Protein AF-A0A2I1GUL9-F1 (afdb_monomer)

Secondary structure (DSSP, 8-state):
--TTGGGTTSS-S--BPPTT-SEEEEEEESS---GGG---PPBP-SS--EEEEEEESS-HHHHS----TTS---HHHHHHHHHHHHHHHHHTT----SS-HHHHHHHHSPPSSS----SS----SS----

Sequence (130 aa):
MNLFEGFRYLEFYDQTVPSIIEFAYQALAIHENNAFFEPCRILPNKSGTIVKETWFPGVHSEIGGGTFSSLKGNERITNATLLWMIENIVEAGGLLMHDNIESYRARFSPADIGPSWPLHGPFSSNHSVL

Structure (mmCIF, N/CA/C/O backbone):
data_AF-A0A2I1GUL9-F1
#
_entry.id   AF-A0A2I1GUL9-F1
#
loop_
_atom_site.group_PDB
_atom_site.id
_atom_site.type_symbol
_atom_site.label_atom_id
_atom_site.label_alt_id
_atom_site.label_comp_id
_atom_site.label_asym_id
_atom_site.label_entity_id
_atom_site.label_seq_id
_atom_site.pdbx_PDB_ins_code
_atom_site.Cartn_x
_atom_site.Cartn_y
_atom_site.Cartn_z
_atom_site.occupancy
_atom_site.B_iso_or_equiv
_atom_site.auth_seq_id
_atom_site.auth_comp_id
_atom_site.auth_asym_id
_atom_site.auth_atom_id
_atom_site.pdbx_PDB_model_num
ATOM 1 N N . MET A 1 1 ? -15.543 -24.598 -23.114 1.00 49.69 1 MET A N 1
ATOM 2 C CA . MET A 1 1 ? -15.157 -24.658 -21.689 1.00 49.69 1 MET A CA 1
ATOM 3 C C . MET A 1 1 ? -14.715 -23.270 -21.280 1.00 49.69 1 MET A C 1
ATOM 5 O O . MET A 1 1 ? -13.935 -22.676 -22.013 1.00 49.69 1 MET A O 1
ATOM 9 N N . ASN A 1 2 ? -15.257 -22.741 -20.186 1.00 53.31 2 ASN A N 1
ATOM 10 C CA . ASN A 1 2 ? -14.792 -21.489 -19.598 1.00 53.31 2 ASN A CA 1
ATOM 11 C C . ASN A 1 2 ? -13.434 -21.761 -18.924 1.00 53.31 2 ASN A C 1
ATOM 13 O O . ASN A 1 2 ? -13.356 -22.642 -18.073 1.00 53.31 2 ASN A O 1
ATOM 17 N N . LEU A 1 3 ? -12.383 -21.035 -19.320 1.00 59.66 3 LEU A N 1
ATOM 18 C CA . LEU A 1 3 ? -11.035 -21.152 -18.747 1.00 59.66 3 LEU A CA 1
ATOM 19 C C . LEU A 1 3 ? -11.030 -20.924 -17.221 1.00 59.66 3 LEU A C 1
ATOM 21 O O . LEU A 1 3 ? -10.202 -21.494 -16.520 1.00 59.66 3 LEU A O 1
ATOM 25 N N . PHE A 1 4 ? -11.988 -20.150 -16.706 1.00 59.16 4 PHE A N 1
ATOM 26 C CA . PHE A 1 4 ? -12.071 -19.729 -15.308 1.00 59.16 4 PHE A CA 1
ATOM 27 C C . PHE A 1 4 ? -12.820 -20.707 -14.386 1.00 59.16 4 PHE A C 1
ATOM 29 O O . PHE A 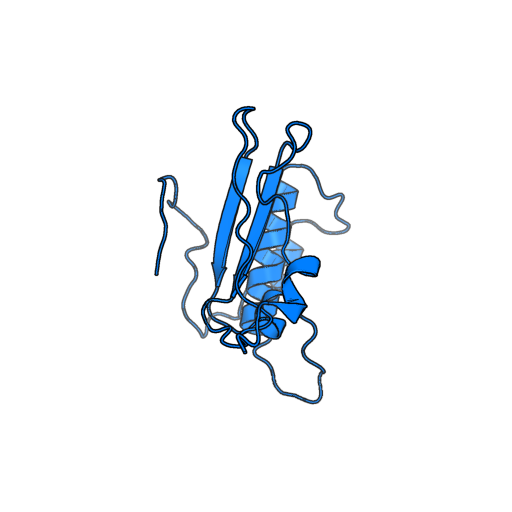1 4 ? -12.620 -20.666 -13.177 1.00 59.16 4 PHE A O 1
ATOM 36 N N . GLU A 1 5 ? -13.603 -21.658 -14.920 1.00 65.25 5 GLU A N 1
ATOM 37 C CA . GLU A 1 5 ? -14.287 -22.691 -14.107 1.00 65.25 5 GLU A CA 1
ATOM 38 C C . GLU A 1 5 ? -13.293 -23.532 -13.285 1.00 65.25 5 GLU A C 1
ATOM 40 O O . GLU A 1 5 ? -13.571 -23.905 -12.147 1.00 65.25 5 GLU A O 1
ATOM 45 N N . GLY A 1 6 ? -12.107 -23.795 -13.845 1.00 66.00 6 GLY A N 1
ATOM 46 C CA . GLY A 1 6 ? -11.045 -24.549 -13.178 1.00 66.00 6 GLY A CA 1
ATOM 47 C C . GLY A 1 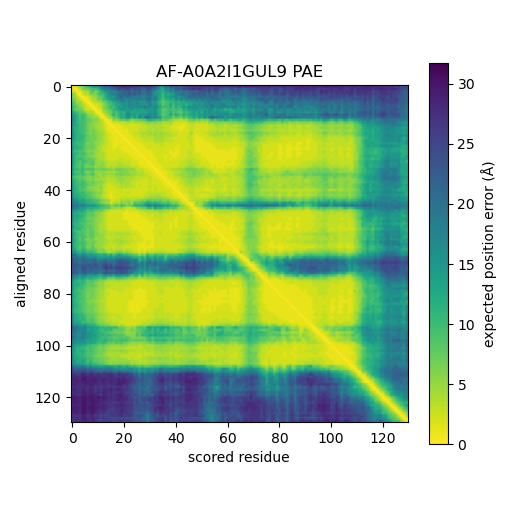6 ? -10.320 -23.775 -12.076 1.00 66.00 6 GLY A C 1
ATOM 48 O O . GLY A 1 6 ? -9.666 -24.403 -11.255 1.00 66.00 6 GLY A O 1
ATOM 49 N N . PHE A 1 7 ? -10.452 -22.447 -12.024 1.00 68.44 7 PHE A N 1
ATOM 50 C CA . PHE A 1 7 ? -9.756 -21.582 -11.064 1.00 68.44 7 PHE A CA 1
ATOM 51 C C . PHE A 1 7 ? -10.660 -21.059 -9.949 1.00 68.44 7 PHE A C 1
ATOM 53 O O . PHE A 1 7 ? -10.207 -20.296 -9.104 1.00 68.44 7 PHE A O 1
ATOM 60 N N . ARG A 1 8 ? -11.908 -21.526 -9.870 1.00 65.12 8 ARG A N 1
ATOM 61 C CA . ARG A 1 8 ? -12.872 -21.118 -8.835 1.00 65.12 8 ARG A CA 1
ATOM 62 C C . ARG A 1 8 ? -12.396 -21.380 -7.396 1.00 65.12 8 ARG A C 1
ATOM 64 O O . ARG A 1 8 ? -12.925 -20.812 -6.453 1.00 65.12 8 ARG A O 1
ATOM 71 N N . TYR A 1 9 ? -11.406 -22.259 -7.208 1.00 63.78 9 TYR A N 1
ATOM 72 C CA . TYR A 1 9 ? -10.771 -22.512 -5.908 1.00 63.78 9 TYR A CA 1
ATOM 73 C C . TYR A 1 9 ? -9.707 -21.467 -5.524 1.00 63.78 9 TYR A C 1
ATOM 75 O O . TYR A 1 9 ? -9.286 -21.435 -4.371 1.00 63.78 9 TYR A O 1
ATOM 83 N N . LEU A 1 10 ? -9.251 -20.652 -6.481 1.00 65.81 10 LEU A N 1
ATOM 84 C CA . LEU A 1 10 ? -8.343 -19.522 -6.264 1.00 65.81 10 LEU A CA 1
ATOM 85 C C . LEU A 1 10 ? -9.097 -18.220 -5.968 1.00 65.81 10 LEU A C 1
ATOM 87 O O . LEU A 1 10 ? -8.461 -17.226 -5.626 1.00 65.81 10 LEU A O 1
ATOM 91 N N . GLU A 1 11 ? -10.426 -18.203 -6.105 1.00 65.06 11 GLU A N 1
ATOM 92 C CA . GLU A 1 11 ? -11.226 -17.023 -5.786 1.00 65.06 11 GLU A CA 1
ATOM 93 C C . GLU A 1 11 ? -11.123 -16.696 -4.293 1.00 65.06 11 GLU A C 1
ATOM 95 O O . GLU A 1 11 ? -11.307 -17.547 -3.416 1.00 65.06 11 GLU A O 1
ATOM 100 N N . PHE A 1 12 ? -10.813 -15.434 -4.008 1.00 66.56 12 PHE A N 1
ATOM 101 C CA . PHE A 1 12 ? -10.737 -14.919 -2.651 1.00 66.56 12 PHE A CA 1
ATOM 102 C C . PHE A 1 12 ? -12.164 -14.786 -2.100 1.00 66.56 12 PHE A C 1
ATOM 104 O O . PHE A 1 12 ? -12.958 -13.996 -2.606 1.00 66.56 12 PHE A O 1
ATOM 111 N N . TYR A 1 13 ? -12.509 -15.588 -1.091 1.00 67.69 13 TYR A N 1
ATOM 112 C CA . TYR A 1 13 ? -13.898 -15.734 -0.633 1.00 67.69 13 TYR A CA 1
ATOM 113 C C . TYR A 1 13 ? -14.443 -14.535 0.156 1.00 67.69 13 TYR A C 1
ATOM 115 O O . TYR A 1 13 ? -15.661 -14.394 0.261 1.00 67.69 13 TYR A O 1
ATOM 123 N N . ASP A 1 14 ? -13.578 -13.689 0.721 1.00 82.44 14 ASP A N 1
ATOM 124 C CA . ASP A 1 14 ? -14.004 -12.535 1.514 1.00 82.44 14 ASP A CA 1
ATOM 125 C C . ASP A 1 14 ? -13.063 -11.341 1.328 1.00 82.44 14 ASP A C 1
ATOM 127 O O . ASP A 1 14 ? -11.866 -11.417 1.601 1.00 82.44 14 ASP A O 1
ATOM 131 N N . GLN A 1 15 ? -13.628 -10.233 0.856 1.00 88.12 15 GLN A N 1
ATOM 132 C CA . GLN A 1 15 ? -12.947 -8.946 0.689 1.00 88.12 15 GLN A CA 1
ATOM 133 C C . GLN A 1 15 ? -13.215 -7.992 1.856 1.00 88.12 15 GLN A C 1
ATOM 135 O O . GLN A 1 15 ? -12.615 -6.919 1.934 1.00 88.12 15 GLN A O 1
ATOM 140 N N . THR A 1 16 ? -14.129 -8.352 2.756 1.00 91.62 16 THR A N 1
ATOM 141 C CA . THR A 1 16 ? -14.508 -7.520 3.892 1.00 91.62 16 THR A CA 1
ATOM 142 C C . THR A 1 16 ? -13.442 -7.619 4.968 1.00 91.62 16 THR A C 1
ATOM 144 O O . THR A 1 16 ? -13.088 -8.704 5.424 1.00 91.62 16 THR A O 1
ATOM 147 N N . VAL A 1 17 ? -12.940 -6.476 5.425 1.00 91.44 17 VAL A N 1
ATOM 148 C CA . VAL A 1 17 ? -11.969 -6.460 6.520 1.00 91.44 17 VAL A CA 1
ATOM 149 C C . VAL A 1 17 ? -12.605 -7.026 7.798 1.00 91.44 17 VAL A C 1
ATOM 151 O O . VAL A 1 17 ? -13.685 -6.571 8.183 1.00 91.44 17 VAL A O 1
ATOM 154 N N . PRO A 1 18 ? -11.952 -7.949 8.527 1.00 91.00 18 PRO A N 1
ATOM 155 C CA . PRO A 1 18 ? -12.445 -8.417 9.821 1.00 91.00 18 PRO A CA 1
ATOM 156 C C . PRO A 1 18 ? -12.620 -7.275 10.832 1.00 91.00 18 PRO A C 1
ATOM 158 O O . PRO A 1 18 ? -11.800 -6.363 10.895 1.00 91.00 18 PRO A O 1
ATOM 161 N N . SER A 1 19 ? -13.643 -7.348 11.687 1.00 91.38 19 SER A N 1
ATOM 162 C CA . SER A 1 19 ? -13.979 -6.281 12.651 1.00 91.38 19 SER A CA 1
ATOM 163 C C . SER A 1 19 ? -12.913 -5.996 13.714 1.00 91.38 19 SER A C 1
ATOM 165 O O . SER A 1 19 ? -13.005 -4.992 14.407 1.00 91.38 19 SER A O 1
ATOM 167 N N . ILE A 1 20 ? -11.928 -6.885 13.873 1.00 93.06 20 ILE A N 1
ATOM 168 C CA . ILE A 1 20 ? -10.796 -6.709 14.796 1.00 93.06 20 ILE A CA 1
ATOM 169 C C . ILE A 1 20 ? -9.711 -5.776 14.236 1.00 93.06 20 ILE A C 1
ATOM 171 O O . ILE A 1 20 ? -8.856 -5.309 14.982 1.00 93.06 20 ILE A O 1
ATOM 175 N N . ILE A 1 21 ? -9.715 -5.518 12.928 1.00 92.19 21 ILE A N 1
ATOM 176 C CA . ILE A 1 21 ? -8.712 -4.676 12.283 1.00 92.19 21 ILE A CA 1
ATOM 177 C C . ILE A 1 21 ? -9.142 -3.214 12.385 1.00 92.19 21 ILE A C 1
ATOM 179 O O . ILE A 1 21 ? -10.214 -2.838 11.917 1.00 92.19 21 ILE A O 1
ATOM 183 N N . GLU A 1 22 ? -8.283 -2.381 12.961 1.00 93.38 22 GLU A N 1
ATOM 184 C CA . GLU A 1 22 ? -8.535 -0.944 13.106 1.00 93.38 22 GLU A CA 1
ATOM 185 C C . GLU A 1 22 ? -8.190 -0.165 11.828 1.00 93.38 22 GLU A C 1
ATOM 187 O O . GLU A 1 22 ? -8.972 0.672 11.379 1.00 93.38 22 GLU A O 1
ATOM 192 N N . PHE A 1 23 ? -7.068 -0.507 11.186 1.00 94.62 23 PHE A N 1
ATOM 193 C CA . PHE A 1 23 ? -6.562 0.151 9.980 1.00 94.62 23 PHE A CA 1
ATOM 194 C C . PHE A 1 23 ? -6.259 -0.874 8.885 1.00 94.62 23 PHE A C 1
ATOM 196 O O . PHE A 1 23 ? -5.555 -1.855 9.127 1.00 94.62 23 PHE A O 1
ATOM 203 N N . ALA A 1 24 ? -6.750 -0.635 7.670 1.00 94.62 24 ALA A N 1
ATOM 204 C CA . ALA A 1 24 ? -6.437 -1.436 6.491 1.00 94.62 24 ALA A CA 1
ATOM 205 C C . ALA A 1 24 ? -6.024 -0.522 5.332 1.00 94.62 24 ALA A C 1
ATOM 207 O O . ALA A 1 24 ? -6.807 0.303 4.860 1.00 94.62 24 ALA A O 1
ATOM 208 N N . TYR A 1 25 ? -4.785 -0.669 4.871 1.00 95.88 25 TYR A N 1
ATOM 209 C CA . TYR A 1 25 ? -4.202 0.181 3.837 1.00 95.88 25 TYR A CA 1
ATOM 210 C C . TYR A 1 25 ? -3.795 -0.650 2.623 1.00 95.88 25 TYR A C 1
ATOM 212 O O . TYR A 1 25 ? -3.133 -1.676 2.768 1.00 95.88 25 TYR A O 1
ATOM 220 N N . GLN A 1 26 ? -4.189 -0.210 1.428 1.00 96.00 26 GLN A N 1
ATOM 221 C CA . GLN A 1 26 ? -3.943 -0.920 0.176 1.00 96.00 26 GLN A CA 1
ATOM 222 C C . GLN A 1 26 ? -3.401 0.023 -0.900 1.00 96.00 26 GLN A C 1
ATOM 224 O O . GLN A 1 26 ? -4.019 1.039 -1.215 1.00 96.00 26 GLN A O 1
ATOM 229 N N . ALA A 1 27 ? -2.268 -0.349 -1.494 1.00 96.25 27 ALA A N 1
ATOM 230 C CA . ALA A 1 27 ? -1.741 0.267 -2.707 1.00 96.25 27 ALA A CA 1
ATOM 231 C C . ALA A 1 27 ? -2.051 -0.644 -3.906 1.00 96.25 27 ALA A C 1
ATOM 233 O O . ALA A 1 27 ? -1.718 -1.829 -3.880 1.00 96.25 27 ALA A O 1
ATOM 234 N N . LEU A 1 28 ? -2.699 -0.105 -4.939 1.00 95.19 28 LEU A N 1
ATOM 235 C CA . LEU A 1 28 ? -3.124 -0.840 -6.134 1.00 95.19 28 LEU A CA 1
ATOM 236 C C . LEU A 1 28 ? -2.412 -0.339 -7.390 1.00 95.19 28 LEU A C 1
ATOM 238 O O . LEU A 1 28 ? -2.096 0.842 -7.507 1.00 95.19 28 LEU A O 1
ATOM 242 N N . ALA A 1 29 ? -2.177 -1.249 -8.333 1.00 94.56 29 ALA A N 1
ATOM 243 C CA . ALA A 1 29 ? -1.545 -0.975 -9.620 1.00 94.56 29 ALA A CA 1
ATOM 244 C C . ALA A 1 29 ? -2.610 -0.727 -10.693 1.00 94.56 29 ALA A C 1
ATOM 246 O O . ALA A 1 29 ? -3.386 -1.627 -11.002 1.00 94.56 29 ALA A O 1
ATOM 247 N N . ILE A 1 30 ? -2.645 0.471 -11.279 1.00 94.44 30 ILE A N 1
ATOM 248 C CA . ILE A 1 30 ? -3.635 0.801 -12.321 1.00 94.44 30 ILE A CA 1
ATOM 249 C C . ILE A 1 30 ? -3.284 0.226 -13.704 1.00 94.44 30 ILE A C 1
ATOM 251 O O . ILE A 1 30 ? -4.175 0.006 -14.517 1.00 94.44 30 ILE A O 1
ATOM 255 N N . HIS A 1 31 ? -2.000 -0.024 -13.993 1.00 93.12 31 HIS A N 1
ATOM 256 C CA . HIS A 1 31 ? -1.556 -0.532 -15.299 1.00 93.12 31 HIS A CA 1
ATOM 257 C C . HIS A 1 31 ? -1.340 -2.052 -15.311 1.00 93.12 31 HIS A C 1
ATOM 259 O O . HIS A 1 31 ? -0.854 -2.585 -16.309 1.00 93.12 31 HIS A O 1
ATOM 265 N N . GLU A 1 32 ? -1.673 -2.753 -14.223 1.00 91.69 32 GLU A N 1
ATOM 266 C CA . GLU A 1 32 ? -1.624 -4.213 -14.205 1.00 91.69 32 GLU A CA 1
ATOM 267 C C . GLU A 1 32 ? -2.713 -4.780 -15.122 1.00 91.69 32 GLU A C 1
ATOM 269 O O . GLU A 1 32 ? -3.893 -4.471 -14.973 1.00 91.69 32 GLU A O 1
ATOM 274 N N . ASN A 1 33 ? -2.305 -5.588 -16.099 1.00 91.19 33 ASN A N 1
ATOM 275 C CA . ASN A 1 33 ? -3.185 -6.111 -17.145 1.00 91.19 33 ASN A CA 1
ATOM 276 C C . ASN A 1 33 ? -3.150 -7.640 -17.257 1.00 91.19 33 ASN A C 1
ATOM 278 O O . ASN A 1 33 ? -3.779 -8.214 -18.149 1.00 91.19 33 ASN A O 1
ATOM 282 N N . ASN A 1 34 ? -2.416 -8.312 -16.372 1.00 87.69 34 ASN A N 1
ATOM 283 C CA . ASN A 1 34 ? -2.415 -9.755 -16.299 1.00 87.69 34 ASN A CA 1
ATOM 284 C C . ASN A 1 34 ? -3.726 -10.233 -15.665 1.00 87.69 34 ASN A C 1
ATOM 286 O O . ASN A 1 34 ? -4.025 -9.916 -14.517 1.00 87.69 34 ASN A O 1
ATOM 290 N N . ALA A 1 35 ? -4.481 -11.051 -16.400 1.00 84.69 35 ALA A N 1
ATOM 291 C CA . ALA A 1 35 ? -5.765 -11.594 -15.953 1.00 84.69 35 ALA A CA 1
ATOM 292 C C . ALA A 1 35 ? -5.673 -12.436 -14.663 1.00 84.69 35 ALA A C 1
ATOM 294 O O . ALA A 1 35 ? -6.681 -12.658 -14.003 1.00 84.69 35 ALA A O 1
ATOM 295 N N . PHE A 1 36 ? -4.480 -12.908 -14.285 1.00 83.75 36 PHE A N 1
ATOM 296 C CA . PHE A 1 36 ? -4.264 -13.599 -13.010 1.00 83.75 36 PHE A CA 1
ATOM 297 C C . PHE A 1 36 ? -4.014 -12.650 -11.825 1.00 83.75 36 PHE A C 1
ATOM 299 O O . PHE A 1 36 ? -3.965 -13.111 -10.688 1.00 83.75 36 PHE A O 1
ATOM 306 N N . PHE A 1 37 ? -3.851 -11.349 -12.074 1.00 85.69 37 PHE A N 1
ATOM 307 C CA . PHE A 1 37 ? -3.563 -10.321 -11.070 1.00 85.69 37 PHE A CA 1
ATOM 308 C C . PHE A 1 37 ? -4.626 -9.216 -11.049 1.00 85.69 37 PHE A C 1
ATOM 310 O O . PHE A 1 37 ? -4.314 -8.053 -10.793 1.00 85.69 37 PHE A O 1
ATOM 317 N N . GLU A 1 38 ? -5.890 -9.575 -11.291 1.00 86.31 38 GLU A N 1
ATOM 318 C CA . GLU A 1 38 ? -7.001 -8.644 -11.095 1.00 86.31 38 GLU A CA 1
ATOM 319 C C . GLU A 1 38 ? -6.997 -8.081 -9.657 1.00 86.31 38 GLU A C 1
ATOM 321 O O . GLU A 1 38 ? -6.766 -8.818 -8.689 1.00 86.31 38 GLU A O 1
ATOM 326 N N . PRO A 1 39 ? -7.228 -6.767 -9.483 1.00 87.69 39 PRO A N 1
ATOM 327 C CA . PRO A 1 39 ? -7.123 -6.124 -8.183 1.00 87.69 39 PRO A CA 1
ATOM 328 C C . PRO A 1 39 ? -8.227 -6.605 -7.236 1.00 87.69 39 PRO A C 1
ATOM 330 O O . PRO A 1 39 ? -9.413 -6.336 -7.428 1.00 87.69 39 PRO A O 1
ATOM 333 N N . CYS A 1 40 ? -7.823 -7.267 -6.154 1.00 88.06 40 CYS A N 1
ATOM 334 C CA . CYS A 1 40 ? -8.718 -7.661 -5.072 1.00 88.06 40 CYS A CA 1
ATOM 335 C C . CYS A 1 40 ? -8.859 -6.511 -4.067 1.00 88.06 40 CYS A C 1
ATOM 337 O O . CYS A 1 40 ? -8.039 -6.364 -3.160 1.00 88.06 40 CYS A O 1
ATOM 339 N N . ARG A 1 41 ? -9.883 -5.676 -4.245 1.00 90.69 41 ARG A N 1
ATOM 340 C CA . ARG A 1 41 ? -10.128 -4.501 -3.396 1.00 90.69 41 ARG A CA 1
ATOM 341 C C . ARG A 1 41 ? -10.529 -4.895 -1.978 1.00 90.69 41 ARG A C 1
ATOM 343 O O . ARG A 1 41 ? -11.299 -5.834 -1.787 1.00 90.69 41 ARG A O 1
ATOM 350 N N . ILE A 1 42 ? -10.033 -4.148 -0.996 1.00 90.62 42 ILE A N 1
ATOM 351 C CA . ILE A 1 42 ? -10.397 -4.316 0.411 1.00 90.62 42 ILE A CA 1
ATOM 352 C C . ILE A 1 42 ? -11.665 -3.507 0.716 1.00 90.62 42 ILE A C 1
ATOM 354 O O . ILE A 1 42 ? -11.714 -2.296 0.503 1.00 90.62 42 ILE A O 1
ATOM 358 N N . LEU A 1 43 ? -12.692 -4.165 1.254 1.00 90.06 43 LEU A N 1
ATOM 359 C CA . LEU A 1 43 ? -13.974 -3.546 1.587 1.00 90.06 43 LEU A CA 1
ATOM 360 C C . LEU A 1 43 ? -14.081 -3.266 3.094 1.00 90.06 43 LEU A C 1
ATOM 362 O O . LEU A 1 43 ? -13.781 -4.144 3.908 1.00 90.06 43 LEU A O 1
ATOM 366 N N . PRO A 1 44 ? -14.538 -2.069 3.504 1.00 87.56 44 PRO A N 1
ATOM 367 C CA . PRO A 1 44 ? -14.722 -1.761 4.914 1.00 87.56 44 PRO A CA 1
ATOM 368 C C . PRO A 1 44 ? -15.833 -2.620 5.522 1.00 87.56 44 PRO A C 1
ATOM 370 O O . PRO A 1 44 ? -16.866 -2.878 4.902 1.00 87.56 44 PRO A O 1
ATOM 373 N N . ASN A 1 45 ? -15.650 -3.011 6.780 1.00 87.00 45 ASN A N 1
ATOM 374 C CA . ASN A 1 45 ? -16.745 -3.535 7.589 1.00 87.00 45 ASN A CA 1
ATOM 375 C C . ASN A 1 45 ? -17.613 -2.400 8.157 1.00 87.00 45 ASN A C 1
ATOM 377 O O . ASN A 1 45 ? -17.340 -1.211 7.998 1.00 87.00 45 ASN A O 1
ATOM 381 N N . LYS A 1 46 ? -18.673 -2.780 8.873 1.00 81.81 46 LYS A N 1
ATOM 382 C CA . LYS A 1 46 ? -19.577 -1.835 9.547 1.00 81.81 46 LYS A CA 1
ATOM 383 C C . LYS A 1 46 ? -19.052 -1.330 10.900 1.00 81.81 46 LYS A C 1
ATOM 385 O O . LYS A 1 46 ? -19.733 -0.537 11.538 1.00 81.81 46 LYS A O 1
ATOM 390 N N . SER A 1 47 ? -17.895 -1.803 11.362 1.00 80.69 47 SER A N 1
ATOM 391 C CA . SER A 1 47 ? -17.391 -1.612 12.731 1.00 80.69 47 SER A CA 1
ATOM 392 C C . SER A 1 47 ? -16.338 -0.508 12.876 1.00 80.69 47 SER A C 1
ATOM 394 O O . SER A 1 47 ? -15.634 -0.475 13.877 1.00 80.69 47 SER A O 1
ATOM 396 N N . GLY A 1 48 ? -16.253 0.428 11.927 1.00 83.00 48 GLY A N 1
ATOM 397 C CA . GLY A 1 48 ? -15.408 1.619 12.077 1.00 83.00 48 GLY A CA 1
ATOM 398 C C . GLY A 1 48 ? -13.937 1.423 11.706 1.00 83.00 48 GLY A C 1
ATOM 399 O O . GLY A 1 48 ? -13.130 2.293 12.013 1.00 83.00 48 GLY A O 1
ATOM 400 N N . THR A 1 49 ? -13.588 0.328 11.023 1.00 92.38 49 THR A N 1
ATOM 401 C CA . THR A 1 49 ? -12.264 0.164 10.408 1.00 92.38 49 THR A CA 1
ATOM 402 C C . THR A 1 49 ? -11.975 1.306 9.438 1.00 92.38 49 THR A C 1
ATOM 404 O O . THR A 1 49 ? -12.781 1.607 8.553 1.00 92.38 49 THR A O 1
ATOM 407 N N . ILE A 1 50 ? -10.791 1.899 9.556 1.00 92.50 50 ILE A N 1
ATOM 408 C CA . ILE A 1 50 ? -10.289 2.900 8.620 1.00 92.50 50 ILE A CA 1
ATOM 409 C C . ILE A 1 50 ? -9.648 2.168 7.444 1.00 92.50 50 ILE A C 1
ATOM 411 O O . ILE A 1 50 ? -8.577 1.574 7.571 1.00 92.50 50 ILE A O 1
ATOM 415 N N . VAL A 1 51 ? -10.307 2.216 6.287 1.00 93.38 51 VAL A N 1
ATOM 416 C CA . VAL A 1 51 ? -9.778 1.674 5.032 1.00 93.38 51 VAL A CA 1
ATOM 417 C C . VAL A 1 51 ? -9.243 2.819 4.176 1.00 93.38 51 VAL A C 1
ATOM 419 O O . VAL A 1 51 ? -9.990 3.745 3.861 1.00 93.38 51 VAL A O 1
ATOM 422 N N . LYS A 1 52 ? -7.967 2.757 3.776 1.00 94.25 52 LYS A N 1
ATOM 423 C CA . LYS A 1 52 ? -7.399 3.647 2.748 1.00 94.25 52 LYS A CA 1
ATOM 424 C C . LYS A 1 52 ? -6.890 2.808 1.580 1.00 94.25 52 LYS A C 1
ATOM 426 O O . LYS A 1 52 ? -5.935 2.049 1.719 1.00 94.25 52 LYS A O 1
ATOM 431 N N . GLU A 1 53 ? -7.513 2.973 0.423 1.00 94.81 53 GLU A N 1
ATOM 432 C CA . GLU A 1 53 ? -7.084 2.372 -0.840 1.00 94.81 53 GLU A CA 1
ATOM 433 C C . GLU A 1 53 ? -6.574 3.486 -1.758 1.00 94.81 53 GLU A C 1
ATOM 435 O O . GLU A 1 53 ? -7.260 4.490 -1.947 1.00 94.81 53 GLU A O 1
ATOM 440 N N . THR A 1 54 ? -5.372 3.327 -2.313 1.00 95.62 54 THR A N 1
ATOM 441 C CA . THR A 1 54 ? -4.787 4.275 -3.271 1.00 95.62 54 THR A CA 1
ATOM 442 C C . THR A 1 54 ? -4.317 3.540 -4.516 1.00 95.62 54 THR A C 1
ATOM 444 O O . THR A 1 54 ? -3.596 2.547 -4.428 1.00 95.62 54 THR A O 1
ATOM 447 N N . TRP A 1 55 ? -4.705 4.054 -5.680 1.00 95.00 55 TRP A N 1
ATOM 448 C CA . TRP A 1 55 ? -4.272 3.555 -6.980 1.00 95.00 55 TRP A CA 1
ATOM 449 C C . TRP A 1 55 ? -3.056 4.342 -7.453 1.00 95.00 55 TRP A C 1
ATOM 451 O O . TRP A 1 55 ? -3.084 5.570 -7.523 1.00 95.00 55 TRP A O 1
ATOM 461 N N . PHE A 1 56 ? -1.991 3.625 -7.781 1.00 93.50 56 PHE A N 1
ATOM 462 C CA . PHE A 1 56 ? -0.738 4.182 -8.255 1.00 93.50 56 PHE A CA 1
ATOM 463 C C . PHE A 1 56 ? -0.523 3.831 -9.732 1.00 93.50 56 PHE A C 1
ATOM 465 O O . PHE A 1 56 ? -0.861 2.721 -10.165 1.00 93.50 56 PHE A O 1
ATOM 472 N N . PRO A 1 57 ? 0.076 4.743 -10.519 1.00 90.88 57 PRO A N 1
ATOM 473 C CA . PRO A 1 57 ? 0.558 4.418 -11.849 1.00 90.88 57 PRO A CA 1
ATOM 474 C C . PRO A 1 57 ? 1.662 3.371 -11.725 1.00 90.88 57 PRO A C 1
ATOM 476 O O . PRO A 1 57 ? 2.615 3.582 -10.986 1.00 90.88 57 PRO A O 1
ATOM 479 N N . GLY A 1 58 ? 1.536 2.266 -12.454 1.00 88.81 58 GLY A N 1
ATOM 480 C CA . GLY A 1 58 ? 2.545 1.211 -12.526 1.00 88.81 58 GLY A CA 1
ATOM 481 C C . GLY A 1 58 ? 1.921 -0.172 -12.659 1.00 88.81 58 GLY A C 1
ATOM 482 O O . GLY A 1 58 ? 0.696 -0.313 -12.602 1.00 88.81 58 GLY A O 1
ATOM 483 N N . VAL A 1 59 ? 2.773 -1.173 -12.855 1.00 90.12 59 VAL A N 1
ATOM 484 C CA . VAL A 1 59 ? 2.407 -2.603 -12.837 1.00 90.12 59 VAL A CA 1
ATOM 485 C C . VAL A 1 59 ? 2.667 -3.224 -11.458 1.00 90.12 59 VAL A C 1
ATOM 487 O O . VAL A 1 59 ? 3.288 -2.594 -10.599 1.00 90.12 59 VAL A O 1
ATOM 490 N N . HIS A 1 60 ? 2.225 -4.465 -11.224 1.00 90.88 60 HIS A N 1
ATOM 491 C CA . HIS A 1 60 ? 2.280 -5.121 -9.909 1.00 90.88 60 HIS A CA 1
ATOM 492 C C . HIS A 1 60 ? 3.651 -5.024 -9.213 1.00 90.88 60 HIS A C 1
ATOM 494 O O . HIS A 1 60 ? 3.730 -4.628 -8.049 1.00 90.88 60 HIS A O 1
ATOM 500 N N . SER A 1 61 ? 4.744 -5.309 -9.931 1.00 89.06 61 SER A N 1
ATOM 501 C CA . SER A 1 61 ? 6.111 -5.282 -9.383 1.00 89.06 61 SER A CA 1
ATOM 502 C C . SER A 1 61 ? 6.665 -3.877 -9.126 1.00 89.06 61 SER A C 1
ATOM 504 O O . SER A 1 61 ? 7.643 -3.726 -8.395 1.00 89.06 61 SER A O 1
ATOM 506 N N . GLU A 1 62 ? 6.084 -2.842 -9.734 1.00 89.38 62 GLU A N 1
ATOM 507 C CA . GLU A 1 62 ? 6.458 -1.452 -9.457 1.00 89.38 62 GLU A CA 1
ATOM 508 C C . GLU A 1 62 ? 5.766 -0.955 -8.187 1.00 89.38 62 GLU A C 1
ATOM 510 O O . GLU A 1 62 ? 6.380 -0.210 -7.427 1.00 89.38 62 GLU A O 1
ATOM 515 N N . ILE A 1 63 ? 4.534 -1.408 -7.917 1.00 92.38 63 ILE A N 1
ATOM 516 C CA . ILE A 1 63 ? 3.772 -1.009 -6.725 1.00 92.38 63 ILE A CA 1
ATOM 517 C C . ILE A 1 63 ? 4.205 -1.799 -5.490 1.00 92.38 63 ILE A C 1
ATOM 519 O O . ILE A 1 63 ? 4.499 -1.200 -4.456 1.00 92.38 63 ILE A O 1
ATOM 523 N N . GLY A 1 64 ? 4.248 -3.131 -5.595 1.00 89.38 64 GLY A N 1
ATOM 524 C CA . GLY A 1 64 ? 4.617 -4.028 -4.495 1.00 89.38 64 GLY A CA 1
ATOM 525 C C . GLY A 1 64 ? 6.127 -4.181 -4.292 1.00 89.38 64 GLY A C 1
ATOM 526 O O . GLY A 1 64 ? 6.562 -4.747 -3.290 1.00 89.38 64 GLY A O 1
ATOM 527 N N . GLY A 1 65 ? 6.929 -3.681 -5.234 1.00 84.56 65 GLY A N 1
ATOM 528 C CA . GLY A 1 65 ? 8.360 -3.954 -5.304 1.00 84.56 65 GLY A CA 1
ATOM 529 C C . GLY A 1 65 ? 8.669 -5.339 -5.884 1.00 84.56 65 GLY A C 1
ATOM 530 O O . GLY A 1 65 ? 7.794 -6.063 -6.358 1.00 84.56 65 GLY A O 1
ATOM 531 N N . GLY A 1 66 ? 9.952 -5.710 -5.878 1.00 76.94 66 GLY A N 1
ATOM 532 C CA . GLY A 1 66 ? 10.407 -7.005 -6.405 1.00 76.94 66 GLY A CA 1
ATOM 533 C C . GLY A 1 66 ? 10.839 -6.990 -7.872 1.00 76.94 66 GLY A C 1
ATOM 534 O O . GLY A 1 66 ? 11.071 -8.048 -8.455 1.00 76.94 66 GLY A O 1
ATOM 535 N N . THR A 1 67 ? 11.009 -5.809 -8.474 1.00 65.00 67 THR A N 1
ATOM 536 C CA . THR A 1 67 ? 11.723 -5.717 -9.751 1.00 65.00 67 THR A CA 1
ATOM 537 C C . THR A 1 67 ? 13.179 -6.153 -9.539 1.00 65.00 67 THR A C 1
ATOM 539 O O . THR A 1 67 ? 13.905 -5.559 -8.743 1.00 65.00 67 THR A O 1
ATOM 542 N N . PHE A 1 68 ? 13.619 -7.202 -10.239 1.00 56.34 68 PHE A N 1
ATOM 543 C CA . PHE A 1 68 ? 15.022 -7.621 -10.232 1.00 56.34 68 PHE A CA 1
ATOM 544 C C . PHE A 1 68 ? 15.896 -6.515 -10.824 1.00 56.34 68 PHE A C 1
ATOM 546 O O . PHE A 1 68 ? 15.586 -6.006 -11.894 1.00 56.34 68 PHE A O 1
ATOM 553 N N . SER A 1 69 ? 17.030 -6.204 -10.190 1.00 52.25 69 SER A N 1
ATOM 554 C CA . SER A 1 69 ? 17.966 -5.141 -10.603 1.00 52.25 69 SER A CA 1
ATOM 555 C C . SER A 1 69 ? 18.471 -5.252 -12.056 1.00 52.25 69 SER A C 1
ATOM 557 O O . SER A 1 69 ? 19.047 -4.308 -12.589 1.00 52.25 69 SER A O 1
ATOM 559 N N . SER A 1 70 ? 18.276 -6.405 -12.705 1.00 52.16 70 SER A N 1
ATOM 560 C CA . SER A 1 70 ? 18.583 -6.663 -14.116 1.00 52.16 70 SER A CA 1
ATOM 561 C C . SER A 1 70 ? 17.511 -6.167 -15.099 1.00 52.16 70 SER A C 1
ATOM 563 O O . SER A 1 70 ? 17.817 -5.955 -16.272 1.00 52.16 70 SER A O 1
ATOM 565 N N . LEU A 1 71 ? 16.276 -5.952 -14.645 1.00 56.09 71 LEU A N 1
ATOM 566 C CA . LEU A 1 71 ? 15.196 -5.330 -15.403 1.00 56.09 71 LEU A CA 1
ATOM 567 C C . LEU A 1 71 ? 15.033 -3.915 -14.845 1.00 56.09 71 LEU A C 1
ATOM 569 O O . LEU A 1 71 ? 14.688 -3.745 -13.684 1.00 56.09 71 LEU A O 1
ATOM 573 N N . LYS A 1 72 ? 15.333 -2.885 -15.640 1.00 54.06 72 LYS A N 1
ATOM 574 C CA . LYS A 1 72 ? 15.171 -1.481 -15.230 1.00 54.06 72 LYS A CA 1
ATOM 575 C C . LYS A 1 72 ? 13.686 -1.164 -14.987 1.00 54.06 72 LYS A C 1
ATOM 577 O O . LYS A 1 72 ? 13.019 -0.673 -15.892 1.00 54.06 72 LYS A O 1
ATOM 582 N N . GLY A 1 73 ? 13.164 -1.475 -13.806 1.00 60.84 73 GLY A N 1
ATOM 583 C CA . GLY A 1 73 ? 11.845 -1.023 -13.361 1.00 60.84 73 GLY A CA 1
ATOM 584 C C . GLY A 1 73 ? 11.898 0.409 -12.851 1.00 60.84 73 GLY A C 1
ATOM 585 O O . GLY A 1 73 ? 12.973 0.963 -12.600 1.00 60.84 73 GLY A O 1
ATOM 586 N N . ASN A 1 74 ? 10.732 1.032 -12.713 1.00 71.69 74 ASN A N 1
ATOM 587 C CA . ASN A 1 74 ? 10.645 2.402 -12.242 1.00 71.69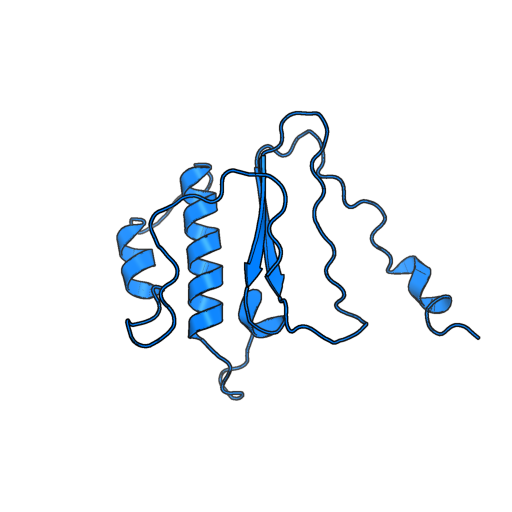 74 ASN A CA 1
ATOM 588 C C . ASN A 1 74 ? 10.762 2.477 -10.710 1.00 71.69 74 ASN A C 1
ATOM 590 O O . ASN A 1 74 ? 9.761 2.531 -9.996 1.00 71.69 74 ASN A O 1
ATOM 594 N N . GLU A 1 75 ? 11.997 2.549 -10.207 1.00 79.69 75 GLU A N 1
ATOM 595 C CA . GLU A 1 75 ? 12.292 2.694 -8.770 1.00 79.69 75 GLU A CA 1
ATOM 596 C C . GLU A 1 75 ? 11.565 3.883 -8.117 1.00 79.69 75 GLU A C 1
ATOM 598 O O . GLU A 1 75 ? 11.299 3.861 -6.918 1.00 79.69 75 GLU A O 1
ATOM 603 N N . ARG A 1 76 ? 11.187 4.915 -8.887 1.00 84.19 76 ARG A N 1
ATOM 604 C CA . ARG A 1 76 ? 10.452 6.072 -8.353 1.00 84.19 76 ARG A CA 1
ATOM 605 C C . ARG A 1 76 ? 9.052 5.691 -7.886 1.00 84.19 76 ARG A C 1
ATOM 607 O O . ARG A 1 76 ? 8.622 6.183 -6.849 1.00 84.19 76 ARG A O 1
ATOM 614 N N . ILE A 1 77 ? 8.351 4.844 -8.642 1.00 87.44 77 ILE A N 1
ATOM 615 C CA . ILE A 1 77 ? 7.011 4.373 -8.270 1.00 87.44 77 ILE A CA 1
ATOM 616 C C . ILE A 1 77 ? 7.118 3.493 -7.024 1.00 87.44 77 ILE A C 1
ATOM 618 O O . ILE A 1 77 ? 6.391 3.721 -6.065 1.00 87.44 77 ILE A O 1
ATOM 622 N N . THR A 1 78 ? 8.086 2.576 -6.997 1.00 88.94 78 THR A N 1
ATOM 623 C CA . THR A 1 78 ? 8.317 1.684 -5.852 1.00 88.94 78 THR A CA 1
ATOM 624 C C . THR A 1 78 ? 8.665 2.447 -4.576 1.00 88.94 78 THR A C 1
ATOM 626 O O . THR A 1 78 ? 8.136 2.152 -3.507 1.00 88.94 78 THR A O 1
ATOM 629 N N . ASN A 1 79 ? 9.519 3.467 -4.670 1.00 90.06 79 ASN A N 1
ATOM 630 C CA . ASN A 1 79 ? 9.847 4.307 -3.522 1.00 90.06 79 ASN A CA 1
ATOM 631 C C . ASN A 1 79 ? 8.642 5.142 -3.069 1.00 90.06 79 ASN A C 1
ATOM 633 O O . ASN A 1 79 ? 8.420 5.279 -1.868 1.00 90.06 79 ASN A O 1
ATOM 637 N N . ALA A 1 80 ? 7.833 5.653 -4.002 1.00 90.50 80 ALA A N 1
ATOM 638 C CA . ALA A 1 80 ? 6.633 6.413 -3.669 1.00 90.50 80 ALA A CA 1
ATOM 639 C C . ALA A 1 80 ? 5.574 5.551 -2.960 1.00 90.50 80 ALA A C 1
ATOM 641 O O . ALA A 1 80 ? 5.013 5.985 -1.955 1.00 90.50 80 ALA A O 1
ATOM 642 N N . THR A 1 81 ? 5.320 4.328 -3.434 1.00 93.12 81 THR A N 1
ATOM 643 C CA . THR A 1 81 ? 4.349 3.417 -2.805 1.00 93.12 81 THR A CA 1
ATOM 644 C C . THR A 1 81 ? 4.821 2.947 -1.437 1.00 93.12 81 THR A C 1
ATOM 646 O O . THR A 1 81 ? 4.029 2.904 -0.493 1.00 93.12 81 THR A O 1
ATOM 649 N N . LEU A 1 82 ? 6.120 2.664 -1.296 1.00 92.75 82 LEU A N 1
ATOM 650 C CA . LEU A 1 82 ? 6.726 2.333 -0.011 1.00 92.75 82 LEU A CA 1
ATOM 651 C C . LEU A 1 82 ? 6.630 3.501 0.976 1.00 92.75 82 LEU A C 1
ATOM 653 O O . LEU A 1 82 ? 6.228 3.295 2.120 1.00 92.75 82 LEU A O 1
ATOM 657 N N . LEU A 1 83 ? 6.964 4.721 0.545 1.00 93.00 83 LEU A N 1
ATOM 65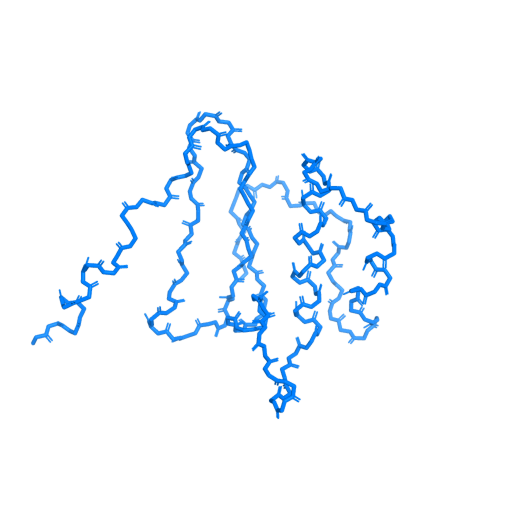8 C CA . LEU A 1 83 ? 6.867 5.911 1.389 1.00 93.00 83 LEU A CA 1
ATOM 659 C C . LEU A 1 83 ? 5.424 6.152 1.840 1.00 93.00 83 LEU A C 1
ATOM 661 O O . LEU A 1 83 ? 5.197 6.344 3.031 1.00 93.00 83 LEU A O 1
ATOM 665 N N . TRP A 1 84 ? 4.456 6.051 0.924 1.00 95.00 84 TRP A N 1
ATOM 666 C CA . TRP A 1 84 ? 3.033 6.158 1.251 1.00 95.00 84 TRP A CA 1
ATOM 667 C C . TRP A 1 84 ? 2.618 5.136 2.316 1.00 95.00 84 TRP A C 1
ATOM 669 O O . TRP A 1 84 ? 1.927 5.481 3.274 1.00 95.00 84 TRP A O 1
ATOM 679 N N . MET A 1 85 ? 3.064 3.882 2.194 1.00 95.38 85 MET A N 1
ATOM 680 C CA . MET A 1 85 ? 2.757 2.847 3.182 1.00 95.38 85 MET A CA 1
ATOM 681 C C . MET A 1 85 ? 3.374 3.172 4.547 1.00 95.38 85 MET A C 1
ATOM 683 O O . MET A 1 85 ? 2.686 3.088 5.562 1.00 95.38 85 MET A O 1
ATOM 687 N N . ILE A 1 86 ? 4.647 3.585 4.576 1.00 93.56 86 ILE A N 1
ATOM 688 C CA . ILE A 1 86 ? 5.326 3.998 5.810 1.00 93.56 86 ILE A CA 1
ATOM 689 C C . ILE A 1 86 ? 4.531 5.121 6.473 1.00 93.56 86 ILE A C 1
ATOM 691 O O . ILE A 1 86 ? 4.133 4.966 7.623 1.00 93.56 86 ILE A O 1
ATOM 695 N N . GLU A 1 87 ? 4.231 6.205 5.755 1.00 92.75 87 GLU A N 1
ATOM 696 C CA . GLU A 1 87 ? 3.494 7.353 6.295 1.00 92.75 87 GLU A CA 1
ATOM 697 C C . GLU A 1 87 ? 2.150 6.952 6.916 1.00 92.75 87 GLU A C 1
ATOM 699 O O . GLU A 1 87 ? 1.848 7.376 8.032 1.00 92.75 87 GLU A O 1
ATOM 704 N N . ASN A 1 88 ? 1.387 6.072 6.262 1.00 94.75 88 ASN A N 1
ATOM 705 C CA . ASN A 1 88 ? 0.113 5.591 6.798 1.00 94.75 88 ASN A CA 1
ATOM 706 C C . ASN A 1 88 ? 0.275 4.728 8.060 1.00 94.75 88 ASN A C 1
ATOM 708 O O . ASN A 1 88 ? -0.529 4.845 8.987 1.00 94.75 88 ASN A O 1
ATOM 712 N N . ILE A 1 89 ? 1.303 3.873 8.136 1.00 93.56 89 ILE A N 1
ATOM 713 C CA . ILE A 1 89 ? 1.556 3.064 9.340 1.00 93.56 89 ILE A CA 1
ATOM 714 C C . ILE A 1 89 ? 2.039 3.954 10.495 1.00 93.56 89 ILE A C 1
ATOM 716 O O . ILE A 1 89 ? 1.648 3.730 11.642 1.00 93.56 89 ILE A O 1
ATOM 720 N N . VAL A 1 90 ? 2.853 4.978 10.214 1.00 92.50 90 VAL A N 1
ATOM 721 C CA . VAL A 1 90 ? 3.271 5.967 11.222 1.00 92.50 90 VAL A CA 1
ATOM 722 C C . VAL A 1 90 ? 2.072 6.739 11.759 1.00 92.50 90 VAL A C 1
ATOM 724 O O . VAL A 1 90 ? 1.939 6.871 12.972 1.00 92.50 90 VAL A O 1
ATOM 727 N N . GLU A 1 91 ? 1.188 7.213 10.878 1.00 90.62 91 GLU A N 1
ATOM 728 C CA . GLU A 1 91 ? -0.047 7.910 11.259 1.00 90.62 91 GLU A CA 1
ATOM 729 C C . GLU A 1 91 ? -0.957 7.020 12.123 1.00 90.62 91 GLU A C 1
ATOM 731 O O . GLU A 1 91 ? -1.538 7.496 13.095 1.00 90.62 91 GLU A O 1
ATOM 736 N N . ALA A 1 92 ? -1.013 5.716 11.830 1.00 92.50 92 ALA A N 1
ATOM 737 C CA . ALA A 1 92 ? -1.725 4.723 12.638 1.00 92.50 92 ALA A CA 1
ATOM 738 C C . ALA A 1 92 ? -1.021 4.365 13.965 1.00 92.50 92 ALA A C 1
ATOM 740 O O . ALA A 1 92 ? -1.548 3.577 14.745 1.00 92.50 92 ALA A O 1
ATOM 741 N N . GLY A 1 93 ? 0.187 4.881 14.219 1.00 91.19 93 GLY A N 1
ATOM 742 C CA . GLY A 1 93 ? 0.984 4.550 15.404 1.00 91.19 93 GLY A CA 1
ATOM 743 C C . GLY A 1 93 ? 1.552 3.124 15.412 1.00 91.19 93 GLY A C 1
ATOM 744 O O . GLY A 1 93 ? 1.948 2.630 16.466 1.00 91.19 93 GLY A O 1
ATOM 745 N N . GLY A 1 94 ? 1.590 2.447 14.258 1.00 85.94 94 GLY A N 1
ATOM 746 C CA . GLY A 1 94 ? 1.876 1.012 14.156 1.00 85.94 94 GLY A CA 1
ATOM 747 C C . GLY A 1 94 ? 3.341 0.631 13.915 1.00 85.94 94 GLY A C 1
ATOM 748 O O . GLY A 1 94 ? 3.669 -0.553 13.973 1.00 85.94 94 GLY A O 1
ATOM 749 N N . LEU A 1 95 ? 4.229 1.592 13.629 1.00 83.94 95 LEU A N 1
ATOM 750 C CA . LEU A 1 95 ? 5.626 1.309 13.278 1.00 83.94 95 LEU A CA 1
ATOM 751 C C . LEU A 1 95 ? 6.601 1.879 14.309 1.00 83.94 95 LEU A C 1
ATOM 753 O O . LEU A 1 95 ? 6.744 3.094 14.444 1.00 83.94 95 LEU A O 1
ATOM 757 N N . LEU A 1 96 ? 7.348 0.994 14.972 1.00 82.50 96 LEU A N 1
ATOM 758 C CA . LEU A 1 96 ? 8.568 1.373 15.682 1.00 82.50 96 LEU A CA 1
ATOM 759 C C . LEU A 1 96 ? 9.678 1.584 14.651 1.00 82.50 96 LEU A C 1
ATOM 761 O O . LEU A 1 96 ? 10.137 0.635 14.018 1.00 82.50 96 LEU A O 1
ATOM 765 N N . MET A 1 97 ? 10.092 2.832 14.463 1.00 82.25 97 MET A N 1
ATOM 766 C CA . MET A 1 97 ? 11.098 3.190 13.467 1.00 82.25 97 MET A CA 1
ATOM 767 C C . MET A 1 97 ? 12.475 3.394 14.100 1.00 82.25 97 MET A C 1
ATOM 769 O O . MET A 1 97 ? 12.587 3.923 15.203 1.00 82.25 97 MET A O 1
ATOM 773 N N . HIS A 1 98 ? 13.524 2.992 13.376 1.00 82.94 98 HIS A N 1
ATOM 774 C CA . HIS A 1 98 ? 14.910 3.297 13.745 1.00 82.94 98 HIS A CA 1
ATOM 775 C C . HIS A 1 98 ? 15.231 4.790 13.566 1.00 82.94 98 H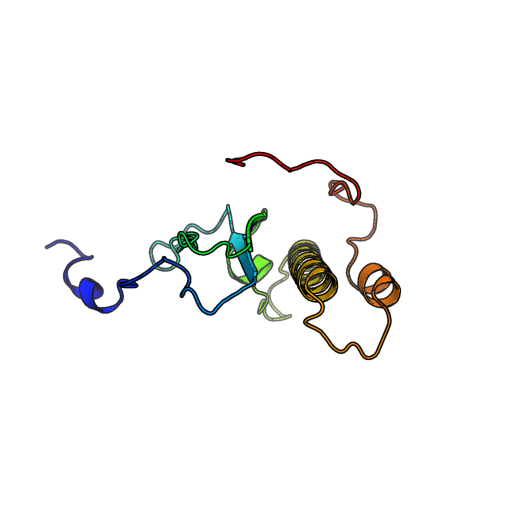IS A C 1
ATOM 777 O O . HIS A 1 98 ? 15.772 5.421 14.469 1.00 82.94 98 HIS A O 1
ATOM 783 N N . ASP A 1 99 ? 14.843 5.340 12.412 1.00 84.56 99 ASP A N 1
ATOM 784 C CA . ASP A 1 99 ? 14.961 6.760 12.070 1.00 84.56 99 ASP A CA 1
ATOM 785 C C . ASP A 1 99 ? 13.598 7.466 12.175 1.00 84.56 99 ASP A C 1
ATOM 787 O O . ASP A 1 99 ? 12.556 6.817 12.249 1.00 84.56 99 ASP A O 1
ATOM 791 N N . ASN A 1 100 ? 13.574 8.800 12.125 1.00 88.75 100 ASN A N 1
ATOM 792 C CA . ASN A 1 100 ? 12.312 9.544 12.052 1.00 88.75 100 ASN A CA 1
ATOM 793 C C . ASN A 1 100 ? 11.723 9.546 10.625 1.00 88.75 100 ASN A C 1
ATOM 795 O O . ASN A 1 100 ? 12.399 9.207 9.651 1.00 88.75 100 ASN A O 1
ATOM 799 N N . ILE A 1 101 ? 10.457 9.959 10.496 1.00 88.81 101 ILE A N 1
ATOM 800 C CA . ILE A 1 101 ? 9.747 9.981 9.206 1.00 88.81 101 ILE A CA 1
ATOM 801 C C . ILE A 1 101 ? 10.436 10.861 8.150 1.00 88.81 101 ILE A C 1
ATOM 803 O O . ILE A 1 101 ? 10.443 10.512 6.971 1.00 88.81 101 ILE A O 1
ATOM 807 N N . GLU A 1 102 ? 11.100 11.945 8.558 1.00 89.81 102 GLU A N 1
ATOM 808 C CA . GLU A 1 102 ? 11.824 12.833 7.640 1.00 89.81 102 GLU A CA 1
ATOM 809 C C . GLU A 1 102 ? 13.019 12.133 6.987 1.00 89.81 102 GLU A C 1
ATOM 811 O O . GLU A 1 102 ? 13.291 12.339 5.805 1.00 89.81 102 GLU A O 1
ATOM 816 N N . SER A 1 103 ? 13.700 11.236 7.705 1.00 90.00 103 SER A N 1
ATOM 817 C CA . SER A 1 103 ? 14.767 10.413 7.126 1.00 90.00 103 SER A CA 1
ATOM 818 C C . SER A 1 103 ? 14.245 9.466 6.043 1.00 90.00 103 SER A C 1
ATOM 820 O O . SER A 1 103 ? 14.928 9.222 5.050 1.00 90.00 103 SER A O 1
ATOM 822 N N . TYR A 1 104 ? 13.030 8.934 6.194 1.00 89.06 104 TYR A N 1
ATOM 823 C CA . TYR A 1 104 ? 12.403 8.096 5.170 1.00 89.06 104 TYR A CA 1
ATOM 824 C C . TYR A 1 104 ? 11.926 8.910 3.968 1.00 89.06 104 TYR A C 1
ATOM 826 O O . TYR A 1 104 ? 12.173 8.494 2.838 1.00 89.06 104 TYR A O 1
ATOM 834 N N . ARG A 1 105 ? 11.346 10.095 4.191 1.00 89.75 105 ARG A N 1
ATOM 835 C CA . ARG A 1 105 ? 11.016 11.047 3.119 1.00 89.75 105 ARG A CA 1
ATOM 836 C C . ARG A 1 105 ? 12.256 11.418 2.315 1.00 89.75 105 ARG A C 1
ATOM 838 O O . ARG A 1 105 ? 12.257 11.280 1.102 1.00 89.75 105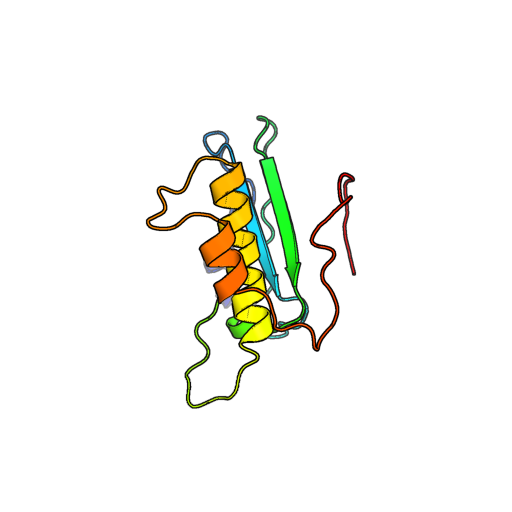 ARG A O 1
ATOM 845 N N . ALA A 1 106 ? 13.356 11.781 2.970 1.00 88.31 106 ALA A N 1
ATOM 846 C CA . ALA A 1 106 ? 14.600 12.111 2.275 1.00 88.31 106 ALA A CA 1
ATOM 847 C C . ALA A 1 106 ? 15.160 10.942 1.439 1.00 88.31 106 ALA A C 1
ATOM 849 O O . ALA A 1 106 ? 15.756 11.172 0.389 1.00 88.31 106 ALA A O 1
ATOM 850 N N . ARG A 1 107 ? 14.970 9.693 1.888 1.00 87.00 107 ARG A N 1
ATOM 851 C CA . ARG A 1 107 ? 15.424 8.491 1.168 1.00 87.00 107 ARG A CA 1
ATOM 852 C C . ARG A 1 107 ? 14.532 8.109 -0.012 1.00 87.00 107 ARG A C 1
ATOM 854 O O . ARG A 1 107 ? 15.054 7.658 -1.027 1.00 87.00 107 ARG A O 1
ATOM 861 N N . PHE A 1 108 ? 13.215 8.225 0.143 1.00 86.19 108 PHE A N 1
ATOM 862 C CA . PHE A 1 108 ? 12.242 7.628 -0.776 1.00 86.19 108 PHE A CA 1
ATOM 863 C C . PHE A 1 108 ? 11.416 8.642 -1.570 1.00 86.19 108 PHE A C 1
ATOM 865 O O . PHE A 1 108 ? 10.733 8.250 -2.516 1.00 86.19 108 PHE A O 1
ATOM 872 N N . SER A 1 109 ? 11.491 9.934 -1.251 1.00 79.94 109 SER A N 1
ATOM 873 C CA . SER A 1 109 ? 10.885 10.965 -2.087 1.00 79.94 109 SER A CA 1
ATOM 874 C C . SER A 1 109 ? 11.463 10.880 -3.502 1.00 79.94 109 SER A C 1
ATOM 876 O O . SER A 1 109 ? 12.689 10.878 -3.670 1.00 79.94 109 SER A O 1
ATOM 878 N N . PRO A 1 110 ? 10.618 10.815 -4.545 1.00 64.06 110 PRO A N 1
ATOM 879 C CA . PRO A 1 110 ? 11.096 10.916 -5.913 1.00 64.06 110 PRO A CA 1
ATOM 880 C C . PRO A 1 110 ? 11.845 12.243 -6.064 1.00 64.06 110 PRO A C 1
ATOM 882 O O . PRO A 1 110 ? 11.257 13.294 -5.838 1.00 64.06 110 PRO A O 1
ATOM 885 N N . ALA A 1 111 ? 13.128 12.214 -6.440 1.00 58.00 111 ALA A N 1
ATOM 886 C CA . ALA A 1 111 ? 13.872 13.441 -6.741 1.00 58.00 111 ALA A CA 1
ATOM 887 C C . ALA A 1 111 ? 13.065 14.302 -7.733 1.00 58.00 111 ALA A C 1
ATOM 889 O O . ALA A 1 111 ? 12.578 13.721 -8.710 1.00 58.00 111 ALA A O 1
ATOM 890 N N . ASP A 1 112 ? 12.949 15.615 -7.470 1.00 51.28 112 ASP A N 1
ATOM 891 C CA . ASP A 1 112 ? 12.033 16.661 -8.006 1.00 51.28 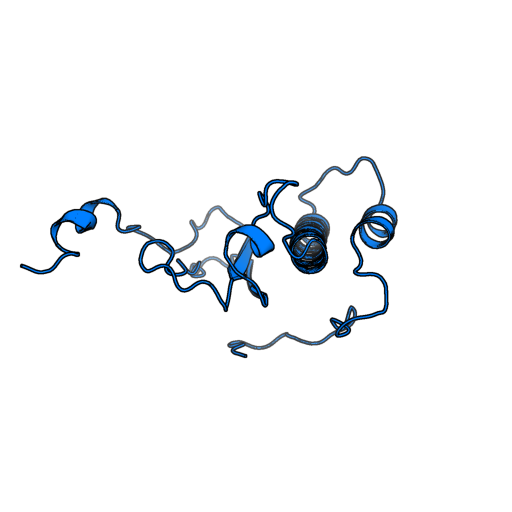112 ASP A CA 1
ATOM 892 C C . ASP A 1 112 ? 11.933 16.827 -9.548 1.00 51.28 112 ASP A C 1
ATOM 894 O O . ASP A 1 112 ? 11.844 17.924 -10.095 1.00 51.28 112 ASP A O 1
ATOM 898 N N . ILE A 1 113 ? 11.950 15.734 -10.299 1.00 45.75 113 ILE A N 1
ATOM 899 C CA . ILE A 1 113 ? 11.954 15.668 -11.758 1.00 45.75 113 ILE A CA 1
ATOM 900 C C . ILE A 1 113 ? 10.943 14.580 -12.166 1.00 45.75 113 ILE A C 1
ATOM 902 O O . ILE A 1 113 ? 11.315 13.474 -12.553 1.00 45.75 113 ILE A O 1
ATOM 906 N N . GLY A 1 114 ? 9.649 14.846 -11.970 1.00 41.88 114 GLY A N 1
ATOM 907 C CA . 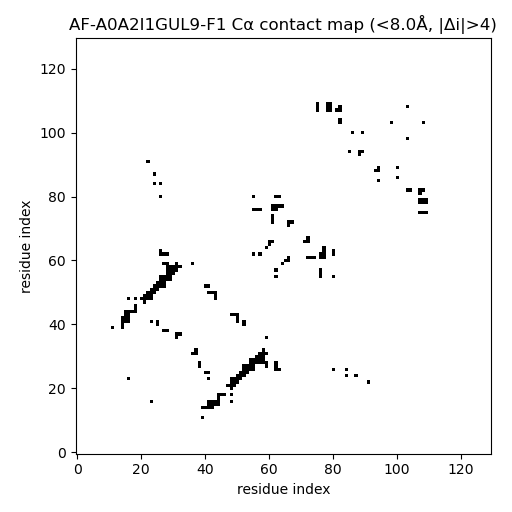GLY A 1 114 ? 8.533 13.924 -12.254 1.00 41.88 114 GLY A CA 1
ATOM 908 C C . GLY A 1 114 ? 7.296 14.266 -11.416 1.00 41.88 114 GLY A C 1
ATOM 909 O O . GLY A 1 114 ? 7.476 14.916 -10.391 1.00 41.88 114 GLY A O 1
ATOM 910 N N . PRO A 1 115 ? 6.063 13.920 -11.849 1.00 39.12 115 PRO A N 1
ATOM 911 C CA . PRO A 1 115 ? 4.844 14.613 -11.432 1.00 39.12 115 PRO A CA 1
ATOM 912 C C . PRO A 1 115 ? 4.730 14.649 -9.911 1.00 39.12 115 PRO A C 1
ATOM 914 O O . PRO A 1 115 ? 4.742 13.618 -9.243 1.00 39.12 115 PRO A O 1
ATOM 917 N N . SER A 1 116 ? 4.669 15.870 -9.389 1.00 41.75 116 SER A N 1
ATOM 918 C CA . SER A 1 116 ? 4.528 16.170 -7.975 1.00 41.75 116 SER A CA 1
ATOM 919 C C . SER A 1 116 ? 3.261 15.513 -7.440 1.00 41.75 116 SER A C 1
ATOM 921 O O . SER A 1 116 ? 2.152 15.959 -7.739 1.00 41.75 116 SER A O 1
ATOM 923 N N . TRP A 1 117 ? 3.420 14.470 -6.633 1.00 48.22 117 TRP A N 1
ATOM 924 C CA . TRP A 1 117 ? 2.372 14.060 -5.711 1.00 48.22 117 TRP A CA 1
ATOM 925 C C . TRP A 1 117 ? 2.203 15.204 -4.711 1.00 48.22 117 TRP A C 1
ATOM 927 O O . TRP A 1 117 ? 3.203 15.632 -4.126 1.00 48.22 117 TRP A O 1
ATOM 937 N N . PRO A 1 118 ? 1.001 15.773 -4.530 1.00 38.31 118 PRO A N 1
ATOM 938 C CA . PRO A 1 118 ? 0.822 16.805 -3.530 1.00 38.31 118 PRO A CA 1
ATOM 939 C C . PRO A 1 118 ? 1.037 16.158 -2.160 1.00 38.31 118 PRO A C 1
ATOM 941 O O . PRO A 1 118 ? 0.169 15.465 -1.641 1.00 38.31 118 PRO A O 1
ATOM 944 N N . LEU A 1 119 ? 2.202 16.414 -1.562 1.00 43.72 119 LEU A N 1
ATOM 945 C CA . LEU A 1 119 ? 2.529 16.020 -0.188 1.00 43.72 119 LEU A CA 1
ATOM 946 C C . LEU A 1 119 ? 1.644 16.751 0.851 1.00 43.72 119 LEU A C 1
ATOM 948 O O . LEU A 1 119 ? 1.761 16.503 2.047 1.00 43.72 119 LEU A O 1
ATOM 952 N N . HIS A 1 120 ? 0.715 17.615 0.406 1.00 38.84 120 HIS A N 1
ATOM 953 C CA . HIS A 1 120 ? -0.248 18.334 1.241 1.00 38.84 120 HIS A CA 1
ATOM 954 C C . HIS A 1 120 ? -1.650 18.480 0.577 1.00 38.84 120 HIS A C 1
ATOM 956 O O . HIS A 1 120 ? -1.881 19.419 -0.181 1.00 38.84 120 HIS A O 1
ATOM 962 N N . GLY A 1 121 ? -2.593 17.586 0.943 1.00 30.55 121 GLY A N 1
ATOM 963 C CA . GLY A 1 121 ? -4.080 17.728 0.913 1.00 30.55 121 GLY A CA 1
ATOM 964 C C . GLY A 1 121 ? -4.825 17.522 -0.431 1.00 30.55 121 GLY A C 1
ATOM 965 O O . GLY A 1 121 ? -4.174 17.525 -1.471 1.00 30.55 121 GLY A O 1
ATOM 966 N N . PRO A 1 122 ? -6.184 17.408 -0.492 1.00 34.03 122 PRO A N 1
ATOM 967 C CA . PRO A 1 122 ? -7.223 17.089 0.499 1.00 34.03 122 PRO A CA 1
ATOM 968 C C . PRO A 1 122 ? -8.176 15.969 -0.025 1.00 34.03 122 PRO A C 1
ATOM 970 O O . PRO A 1 122 ? -9.266 16.251 -0.515 1.00 34.03 122 PRO A O 1
ATOM 973 N N . PHE A 1 123 ? -7.808 14.687 0.035 1.00 43.47 123 PHE A N 1
ATOM 974 C CA . PHE A 1 123 ? -8.673 13.598 -0.465 1.00 43.47 123 PHE A CA 1
ATOM 975 C C . PHE A 1 123 ? -9.482 12.954 0.667 1.00 43.47 123 PHE A C 1
ATOM 977 O O . PHE A 1 123 ? -9.330 11.782 0.989 1.00 43.47 123 PHE A O 1
ATOM 984 N N . SER A 1 124 ? -10.347 13.756 1.291 1.00 34.41 124 SER A N 1
ATOM 985 C CA . SER A 1 124 ? -11.384 13.301 2.221 1.00 34.41 124 SER A CA 1
ATOM 986 C C . SER A 1 124 ? -12.751 13.333 1.535 1.00 34.41 124 SER A C 1
ATOM 988 O O . SER A 1 124 ? -13.611 14.134 1.888 1.00 34.41 124 SER A O 1
ATOM 990 N N . SER A 1 125 ? -12.983 12.524 0.506 1.00 33.16 125 SER A N 1
ATOM 991 C CA . SER A 1 125 ? -14.361 12.166 0.154 1.00 33.16 125 SER A CA 1
ATOM 992 C C . SER A 1 125 ? -14.405 10.915 -0.703 1.00 33.16 125 SER A C 1
ATOM 994 O O . SER A 1 125 ? -13.521 10.645 -1.509 1.00 33.16 125 SER A O 1
ATOM 996 N N . ASN A 1 126 ? -15.440 10.132 -0.428 1.00 34.56 126 ASN A N 1
ATOM 997 C CA . ASN A 1 126 ? -15.690 8.803 -0.946 1.00 34.56 126 ASN A CA 1
ATOM 998 C C . ASN A 1 126 ? -15.686 8.772 -2.481 1.00 34.56 126 ASN A C 1
ATOM 1000 O O . ASN A 1 126 ? -16.469 9.487 -3.100 1.00 34.56 126 ASN A O 1
ATOM 1004 N N . HIS A 1 127 ? -14.929 7.818 -3.028 1.00 38.75 127 HIS A N 1
ATOM 1005 C CA . HIS A 1 127 ? -14.742 7.483 -4.447 1.00 38.75 127 HIS A CA 1
ATOM 1006 C C . HIS A 1 127 ? -13.688 8.331 -5.169 1.00 38.75 127 HIS A C 1
ATOM 1008 O O . HIS A 1 127 ? -13.965 9.412 -5.676 1.00 38.75 127 HIS A O 1
ATOM 1014 N N . SER A 1 128 ? -12.489 7.757 -5.288 1.00 34.12 128 SER A N 1
ATOM 1015 C CA . SER A 1 128 ? -11.397 8.276 -6.109 1.00 34.12 128 SER A CA 1
ATOM 1016 C C . SER A 1 128 ? -11.123 7.282 -7.237 1.00 34.12 128 SER A C 1
ATOM 1018 O O . SER A 1 128 ? -10.634 6.184 -6.984 1.00 34.12 128 SER A O 1
ATOM 1020 N N . VAL A 1 129 ? -11.464 7.665 -8.467 1.00 32.03 129 VAL A N 1
ATOM 1021 C CA . VAL A 1 129 ? -10.978 7.048 -9.709 1.00 32.03 129 VAL A CA 1
ATOM 1022 C C . VAL A 1 129 ? -10.177 8.126 -10.438 1.00 32.03 129 VAL A C 1
ATOM 1024 O O . VAL A 1 129 ? -10.673 9.244 -10.595 1.00 32.03 129 VAL A O 1
ATOM 1027 N N . LEU A 1 130 ? -8.962 7.785 -10.865 1.00 33.22 130 LEU A N 1
ATOM 1028 C CA . LEU A 1 130 ? -8.316 8.350 -12.049 1.00 33.22 130 LEU A CA 1
ATOM 1029 C C . LEU A 1 130 ? -8.222 7.230 -13.080 1.00 33.22 130 LEU A C 1
ATOM 1031 O O . LEU A 1 130 ? -7.938 6.095 -12.640 1.00 33.22 130 LEU A O 1
#

Nearest PDB structures (foldseek):
  5l2e-assembly1_A  TM=2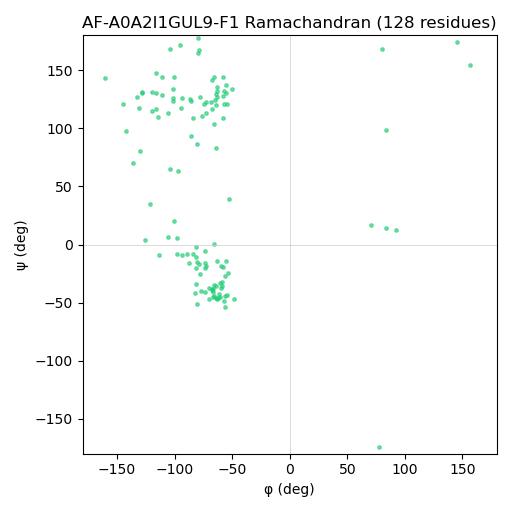.737E-01  e=1.154E+00  Rattus norvegicus

Solvent-accessible surface area (backbone atoms only — not comparable to full-atom values): 8505 Å² total; per-residue (Å²): 131,68,83,60,71,82,46,61,86,72,59,80,90,72,48,60,49,61,77,86,48,60,72,48,78,46,82,43,44,70,62,49,78,55,86,90,61,66,84,82,66,82,36,69,45,95,70,73,38,47,68,48,77,47,77,39,82,35,34,59,44,30,48,77,40,83,60,52,92,88,51,90,60,58,61,53,43,24,27,42,45,49,46,52,50,50,52,54,35,49,75,70,69,72,59,93,65,95,65,58,72,66,60,50,46,73,71,29,52,62,72,97,76,66,88,79,74,70,93,72,80,82,92,85,65,91,82,88,82,134

pLDDT: mean 77.2, std 19.77, range [30.55, 96.25]

Mean predicted aligned error: 10.43 Å

InterPro domains:
  IPR018712 T6SS, Phospholipase effector Tle1-like, catalytic domain [PF09994] (8-87)

Radius of gyration: 16.91 Å; Cα contacts (8 Å, |Δi|>4): 135; chains: 1; bounding box: 38×43×37 Å

Organism: NCBI:txid588596

Foldseek 3Di:
DPPCVVVPVVDDPDLEDDLVAQEAEEEAEPPADPPVCDDSHRDYDPNNRHYHYHYFHDYPCLQVPDDDPVDPDDLLSNLVNVLVVVVVCVVVVNDDDPDDNVVSCVVRHDPPPDDDDPPDDDPPDPDDDD